Protein AF-A0A3N5MJ03-F1 (afdb_monomer)

Secondary structure (DSSP, 8-state):
------EEEEEE-TTS-EEEEETTS-EEEE-S-------

pLDDT: mean 94.12, std 8.63, range [51.19, 98.38]

Structure (mmCIF, N/CA/C/O backbone):
data_AF-A0A3N5MJ03-F1
#
_entry.id   AF-A0A3N5MJ03-F1
#
loop_
_atom_site.group_PDB
_atom_site.id
_atom_site.type_symbol
_atom_site.label_atom_id
_atom_site.label_alt_id
_atom_site.label_comp_id
_atom_site.label_asym_id
_atom_site.label_entity_id
_atom_site.label_seq_id
_atom_site.pdbx_PDB_ins_code
_atom_site.Cartn_x
_atom_site.Cartn_y
_atom_site.Cartn_z
_atom_site.occupancy
_atom_site.B_iso_or_equiv
_atom_site.auth_seq_id
_atom_site.auth_comp_id
_atom_site.auth_asym_id
_atom_site.auth_atom_id
_atom_site.pdbx_PDB_model_num
ATOM 1 N N . GLY A 1 1 ? -4.855 -0.273 18.882 1.00 51.19 1 GLY A N 1
ATOM 2 C CA . GLY A 1 1 ? -6.112 -0.335 18.109 1.00 51.19 1 GLY A CA 1
ATOM 3 C C . GLY A 1 1 ? -5.773 -0.612 16.661 1.00 51.19 1 GLY A C 1
ATOM 4 O O . GLY A 1 1 ? -4.729 -0.142 16.228 1.00 51.19 1 GLY A O 1
ATOM 5 N N . LYS A 1 2 ? -6.581 -1.404 15.944 1.00 69.62 2 LYS A N 1
ATOM 6 C CA . LYS A 1 2 ? -6.363 -1.719 14.519 1.00 69.62 2 LYS A CA 1
ATOM 7 C C . LYS A 1 2 ? -6.560 -0.417 13.723 1.00 69.62 2 LYS A C 1
ATOM 9 O O . LYS A 1 2 ? -7.687 0.031 13.540 1.00 69.62 2 LYS A O 1
ATOM 14 N N . GLU A 1 3 ? -5.466 0.258 13.385 1.00 86.94 3 GLU A N 1
ATOM 15 C CA . GLU A 1 3 ? -5.500 1.528 12.656 1.00 86.94 3 GLU A CA 1
ATOM 16 C C . GLU A 1 3 ? -5.846 1.245 11.189 1.00 86.94 3 GLU A C 1
ATOM 18 O O . GLU A 1 3 ? -5.218 0.400 10.556 1.00 86.94 3 GLU A O 1
ATOM 23 N N . THR A 1 4 ? -6.853 1.935 10.656 1.00 93.12 4 THR A N 1
ATOM 24 C CA . THR A 1 4 ? -7.171 1.912 9.224 1.00 93.12 4 THR A CA 1
ATOM 25 C C . THR A 1 4 ? -6.651 3.196 8.605 1.00 93.12 4 THR A C 1
ATOM 27 O O . THR A 1 4 ? -6.946 4.284 9.097 1.00 93.12 4 THR A O 1
ATOM 30 N N . VAL A 1 5 ? -5.884 3.071 7.526 1.00 94.38 5 VAL A N 1
ATOM 31 C CA . VAL A 1 5 ? -5.364 4.212 6.771 1.00 94.38 5 VAL A CA 1
ATOM 32 C C . VAL A 1 5 ? -5.813 4.135 5.324 1.00 94.38 5 VAL A C 1
ATOM 34 O O . VAL A 1 5 ? -6.015 3.054 4.776 1.00 94.38 5 VAL A O 1
ATOM 37 N N . SER A 1 6 ? -5.973 5.297 4.701 1.00 95.62 6 SER A N 1
ATOM 38 C CA . SER A 1 6 ? -6.422 5.405 3.316 1.00 95.62 6 SER A CA 1
ATOM 39 C C . SER A 1 6 ? -5.491 6.318 2.534 1.00 95.62 6 SER A C 1
ATOM 41 O O . SER A 1 6 ? -5.063 7.367 3.023 1.00 95.62 6 SER A O 1
ATOM 43 N N . GLY A 1 7 ? -5.186 5.917 1.308 1.00 95.94 7 GLY A N 1
ATOM 44 C CA . GLY A 1 7 ? -4.245 6.608 0.442 1.00 95.94 7 GLY A CA 1
ATOM 45 C C . GLY A 1 7 ? -4.205 5.984 -0.945 1.00 95.94 7 GLY A C 1
ATOM 46 O O . GLY A 1 7 ? -4.950 5.050 -1.236 1.00 95.94 7 GLY A O 1
ATOM 47 N N . LEU A 1 8 ? -3.330 6.518 -1.788 1.00 97.38 8 LEU A N 1
ATOM 48 C CA . LEU A 1 8 ? -3.044 5.963 -3.103 1.00 97.38 8 LEU A CA 1
ATOM 49 C C . LEU A 1 8 ? -1.982 4.870 -2.961 1.00 97.38 8 LEU A C 1
ATOM 51 O O . LEU A 1 8 ? -0.917 5.127 -2.397 1.00 97.38 8 LEU A O 1
ATOM 55 N N . ALA A 1 9 ? -2.268 3.671 -3.466 1.00 97.06 9 ALA A N 1
ATOM 56 C CA . ALA A 1 9 ? -1.254 2.637 -3.638 1.00 97.06 9 ALA A CA 1
ATOM 57 C C . ALA A 1 9 ? -0.331 3.060 -4.790 1.00 97.06 9 ALA A C 1
ATOM 59 O O . ALA A 1 9 ? -0.780 3.113 -5.933 1.00 97.06 9 ALA A O 1
ATOM 60 N N . GLU A 1 10 ? 0.911 3.441 -4.479 1.00 97.81 10 GLU A N 1
ATOM 61 C CA . GLU A 1 10 ? 1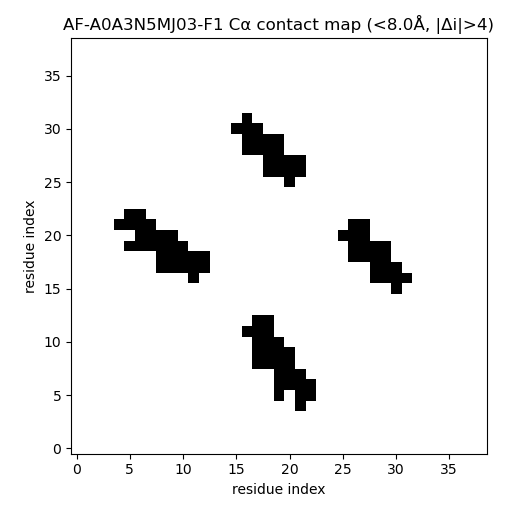.870 3.897 -5.494 1.00 97.81 10 GLU A CA 1
ATOM 62 C C . GLU A 1 10 ? 2.626 2.721 -6.116 1.00 97.81 10 GLU A C 1
ATOM 64 O O . GLU A 1 10 ? 2.748 2.671 -7.336 1.00 97.81 10 GLU A O 1
ATOM 69 N N . ASP A 1 11 ? 3.129 1.804 -5.285 1.00 98.12 11 ASP A N 1
ATOM 70 C CA . ASP A 1 11 ? 3.966 0.678 -5.713 1.00 98.12 11 ASP A CA 1
ATOM 71 C C . ASP A 1 11 ? 4.124 -0.369 -4.589 1.00 98.12 11 ASP A C 1
ATOM 73 O O . ASP A 1 11 ? 3.635 -0.175 -3.467 1.00 98.12 11 ASP A O 1
ATOM 77 N N . ILE A 1 12 ? 4.849 -1.451 -4.871 1.00 98.06 12 ILE A N 1
ATOM 78 C CA . ILE A 1 12 ? 5.374 -2.416 -3.902 1.00 98.06 12 ILE A CA 1
ATOM 79 C C . ILE A 1 12 ? 6.906 -2.359 -3.958 1.00 98.06 12 ILE A C 1
ATOM 81 O O . ILE A 1 12 ? 7.483 -2.481 -5.032 1.00 98.06 12 ILE A O 1
ATOM 85 N N . ASP A 1 13 ? 7.568 -2.173 -2.814 1.00 98.00 13 ASP A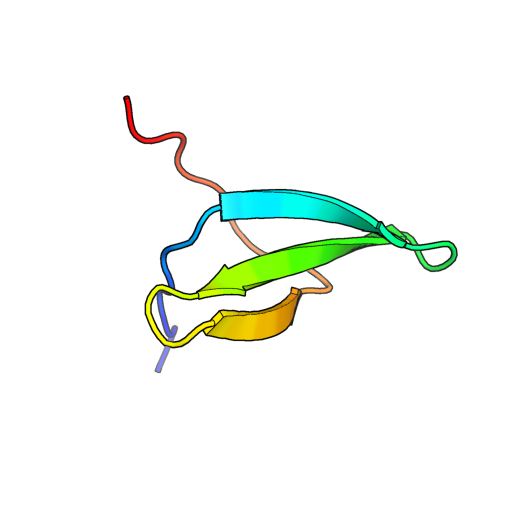 N 1
ATOM 86 C CA . ASP A 1 13 ? 9.035 -2.100 -2.779 1.00 98.00 13 ASP A CA 1
ATOM 87 C C . ASP A 1 13 ? 9.728 -3.472 -2.861 1.00 98.00 13 ASP A C 1
ATOM 89 O O . ASP A 1 13 ? 9.089 -4.523 -2.795 1.00 98.00 13 ASP A O 1
ATOM 93 N N . ASP A 1 14 ? 11.061 -3.464 -2.962 1.00 98.38 14 ASP A N 1
ATOM 94 C CA . ASP A 1 14 ? 11.891 -4.670 -3.126 1.00 98.38 14 ASP A CA 1
A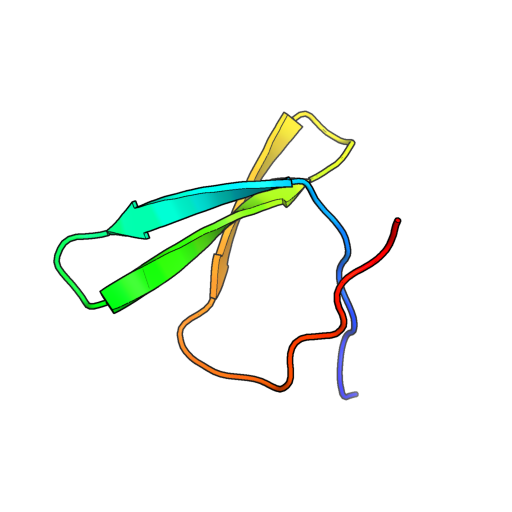TOM 95 C C . ASP A 1 14 ? 11.783 -5.678 -1.965 1.00 98.38 14 ASP A C 1
ATOM 97 O O . ASP A 1 14 ? 12.205 -6.826 -2.097 1.00 98.38 14 ASP A O 1
ATOM 101 N N . ASN A 1 15 ? 11.215 -5.275 -0.823 1.00 98.00 15 ASN A N 1
ATOM 102 C CA . ASN A 1 15 ? 10.957 -6.160 0.316 1.00 98.00 15 ASN A CA 1
ATOM 103 C C . ASN A 1 15 ? 9.509 -6.676 0.337 1.00 98.00 15 ASN A C 1
ATOM 105 O O . ASN A 1 15 ? 9.098 -7.317 1.306 1.00 98.00 15 ASN A O 1
ATOM 109 N N . GLY A 1 16 ? 8.717 -6.375 -0.694 1.00 97.75 16 GLY A N 1
ATOM 110 C CA . GLY A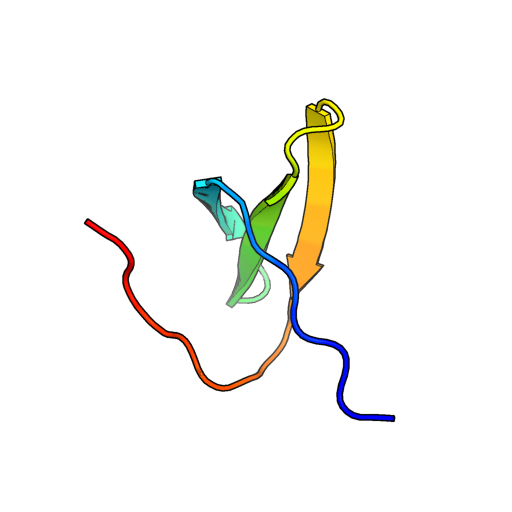 1 16 ? 7.309 -6.741 -0.783 1.00 97.75 16 GLY A CA 1
ATOM 111 C C . GLY A 1 16 ? 6.380 -5.848 0.044 1.00 97.75 16 GLY A C 1
ATOM 112 O O . GLY A 1 16 ? 5.248 -6.253 0.309 1.00 97.75 16 GLY A O 1
ATOM 113 N N . MET A 1 17 ? 6.817 -4.659 0.484 1.00 98.19 17 MET A N 1
ATOM 114 C CA . MET A 1 17 ? 5.963 -3.755 1.263 1.00 98.19 17 MET A CA 1
ATOM 115 C C . MET A 1 17 ? 5.164 -2.812 0.366 1.00 98.19 17 MET A C 1
ATOM 117 O O . MET A 1 17 ? 5.701 -2.203 -0.557 1.00 98.19 17 MET A O 1
ATOM 121 N N . LEU A 1 18 ? 3.889 -2.606 0.701 1.00 97.75 18 LEU A N 1
ATOM 122 C CA . LEU A 1 18 ? 3.040 -1.638 0.010 1.00 97.75 18 LEU A CA 1
ATOM 123 C C . LEU A 1 18 ? 3.485 -0.206 0.335 1.00 97.75 18 LEU A C 1
ATOM 125 O O . LEU A 1 18 ? 3.502 0.192 1.506 1.00 97.75 18 LEU A O 1
ATOM 129 N N . ILE A 1 19 ? 3.763 0.589 -0.701 1.00 98.19 19 ILE A N 1
ATOM 130 C CA . ILE A 1 19 ? 3.984 2.033 -0.599 1.00 98.19 19 ILE A CA 1
ATOM 131 C C . ILE A 1 19 ? 2.637 2.748 -0.745 1.00 98.19 19 ILE A C 1
ATOM 133 O O . ILE A 1 19 ? 2.078 2.859 -1.837 1.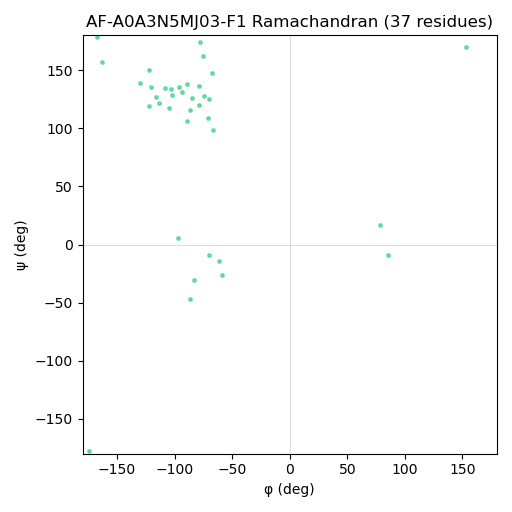00 98.19 19 ILE A O 1
ATOM 137 N 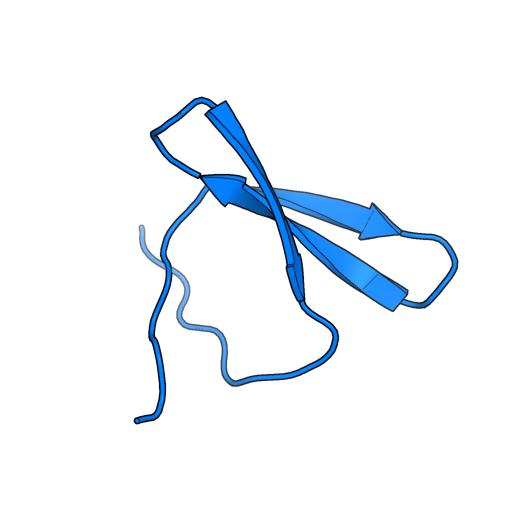N . LEU A 1 20 ? 2.120 3.267 0.371 1.00 97.75 20 LEU A N 1
ATOM 138 C CA . LEU A 1 20 ? 0.867 4.016 0.416 1.00 97.75 20 LEU A CA 1
ATOM 139 C C . LEU A 1 20 ? 1.144 5.515 0.573 1.00 97.75 20 LEU A C 1
ATOM 141 O O . LEU A 1 20 ? 1.673 5.955 1.600 1.00 97.75 20 LEU A O 1
ATOM 145 N N . LYS A 1 21 ? 0.739 6.319 -0.412 1.00 98.12 21 LYS A N 1
ATOM 146 C CA . LYS A 1 21 ? 0.769 7.781 -0.315 1.00 98.12 21 LYS A CA 1
ATOM 147 C C . LYS A 1 21 ? -0.502 8.301 0.340 1.00 98.12 21 LYS A C 1
ATOM 149 O O . LYS A 1 21 ? -1.604 8.184 -0.196 1.00 98.12 21 LYS A O 1
ATOM 154 N N . LEU A 1 22 ? -0.337 8.902 1.510 1.00 96.94 22 LEU A N 1
ATOM 155 C CA . LEU A 1 22 ? -1.413 9.506 2.285 1.00 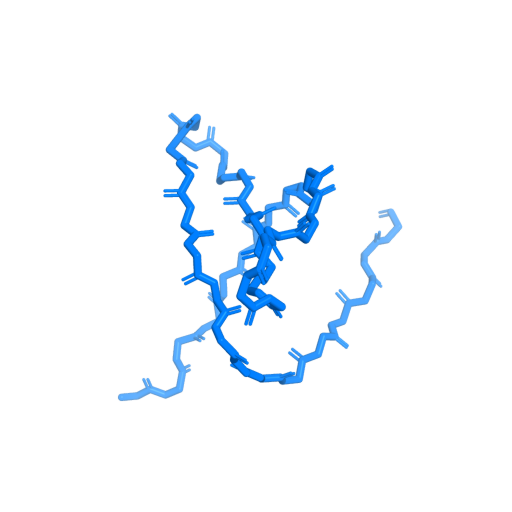96.94 22 LEU A CA 1
ATOM 156 C C . LEU A 1 22 ? -1.842 10.844 1.673 1.00 96.94 22 LEU A C 1
ATOM 158 O O . LEU A 1 22 ? -1.089 11.486 0.939 1.00 96.94 22 LEU A O 1
ATOM 162 N N . ARG A 1 23 ? -3.033 11.327 2.048 1.00 95.12 23 ARG A N 1
ATOM 163 C CA . ARG A 1 23 ? -3.526 12.655 1.628 1.00 95.12 23 ARG A CA 1
ATOM 164 C C . ARG A 1 23 ? -2.616 13.810 2.054 1.00 95.12 23 ARG A C 1
ATOM 166 O O . ARG A 1 23 ? -2.597 14.835 1.388 1.00 95.12 23 ARG A O 1
ATOM 173 N N . SER A 1 24 ? -1.843 13.635 3.125 1.00 96.19 24 SER A N 1
ATOM 174 C CA . SER A 1 24 ? -0.826 14.600 3.561 1.00 96.19 24 SER A CA 1
ATOM 175 C C . SER A 1 24 ? 0.389 14.681 2.627 1.00 96.19 24 SER A C 1
ATOM 177 O O . SER A 1 24 ? 1.247 15.532 2.826 1.00 96.19 24 SER A O 1
ATOM 179 N N . GLY A 1 25 ? 0.505 13.782 1.644 1.00 96.50 25 GLY A N 1
ATOM 180 C CA . GLY A 1 25 ? 1.684 13.632 0.789 1.00 96.50 25 GLY A CA 1
ATOM 181 C C . 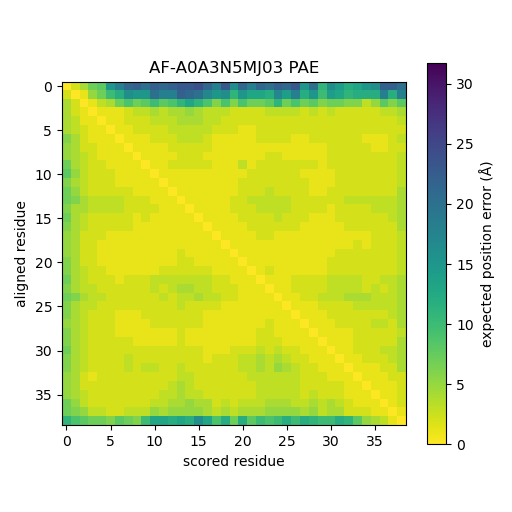GLY A 1 25 ? 2.776 12.742 1.391 1.00 96.50 25 GLY A C 1
ATOM 182 O O . GLY A 1 25 ? 3.706 12.367 0.679 1.00 96.50 25 GLY A O 1
ATOM 183 N N . LEU A 1 26 ? 2.653 12.358 2.667 1.00 97.75 26 LEU A N 1
ATOM 184 C CA . LEU A 1 26 ? 3.559 11.405 3.305 1.00 97.75 26 LEU A CA 1
ATOM 185 C C . LEU A 1 26 ? 3.392 10.005 2.712 1.00 97.75 26 LEU A C 1
ATOM 187 O O . LEU A 1 26 ? 2.289 9.590 2.353 1.00 97.75 26 LEU A O 1
ATOM 191 N N . ARG A 1 27 ? 4.495 9.259 2.677 1.00 97.69 27 ARG A N 1
ATOM 192 C CA . ARG A 1 27 ? 4.514 7.849 2.287 1.00 97.69 27 ARG A CA 1
ATOM 193 C C . ARG A 1 27 ? 4.624 6.974 3.517 1.00 97.69 27 ARG A C 1
ATOM 195 O O . ARG A 1 27 ? 5.465 7.219 4.382 1.00 97.69 27 ARG A O 1
ATOM 202 N N . ARG A 1 28 ? 3.798 5.938 3.570 1.00 96.50 28 ARG A N 1
ATOM 203 C CA . ARG A 1 28 ? 3.831 4.913 4.609 1.00 96.50 28 ARG A CA 1
ATOM 204 C C . ARG A 1 28 ? 4.082 3.561 3.954 1.00 96.50 28 ARG A C 1
ATOM 206 O O . ARG A 1 28 ? 3.473 3.256 2.935 1.00 96.50 28 ARG A O 1
ATOM 213 N N . ARG A 1 29 ? 4.975 2.770 4.550 1.00 97.56 29 ARG A N 1
ATOM 214 C CA . ARG A 1 29 ? 5.216 1.378 4.154 1.00 97.56 29 ARG A CA 1
ATOM 215 C C . ARG A 1 29 ? 4.357 0.464 5.012 1.00 97.56 29 ARG A C 1
ATOM 217 O O . ARG A 1 29 ? 4.322 0.632 6.232 1.00 97.56 29 ARG A O 1
ATOM 224 N N . ILE A 1 30 ? 3.647 -0.458 4.377 1.00 96.56 30 ILE A N 1
ATOM 225 C CA . ILE A 1 30 ? 2.760 -1.410 5.047 1.00 96.56 30 ILE A CA 1
ATOM 226 C C . ILE A 1 30 ? 3.226 -2.813 4.678 1.00 96.56 30 ILE A C 1
ATOM 228 O O . ILE A 1 30 ? 3.243 -3.175 3.506 1.00 96.56 30 ILE A O 1
ATOM 232 N N . SER A 1 31 ? 3.618 -3.590 5.685 1.00 96.69 31 SER A N 1
ATOM 233 C CA . SER A 1 31 ? 4.122 -4.952 5.494 1.00 96.69 31 SER A CA 1
ATOM 234 C C . SER A 1 31 ? 3.011 -5.997 5.381 1.00 96.69 31 SER A C 1
ATOM 236 O O . SER A 1 31 ? 3.198 -7.015 4.728 1.00 96.69 31 SER A O 1
ATOM 238 N N . SER A 1 32 ? 1.864 -5.782 6.033 1.00 95.44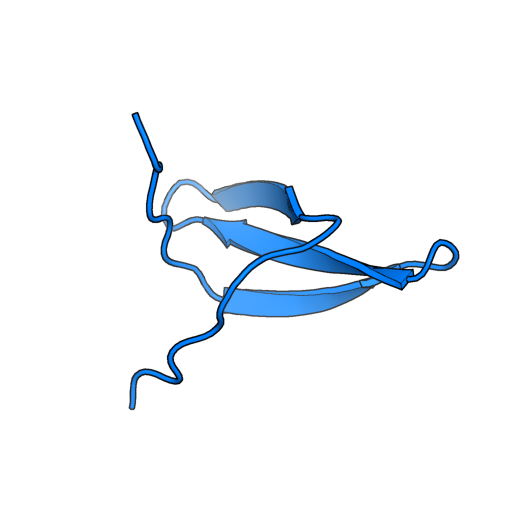 32 SER A N 1
ATOM 239 C CA . SER A 1 32 ? 0.722 -6.703 5.992 1.00 95.44 32 SER A CA 1
ATOM 240 C C . SER A 1 32 ? -0.569 -6.036 6.469 1.00 95.44 32 SER A C 1
ATOM 242 O O . SER A 1 32 ? -0.538 -5.053 7.215 1.00 95.44 32 SER A O 1
ATOM 244 N N . GLY A 1 33 ? -1.708 -6.582 6.043 1.00 93.94 33 GLY A N 1
ATOM 245 C CA . GLY A 1 33 ? -3.038 -6.142 6.454 1.00 93.94 33 GLY A CA 1
ATOM 246 C C . GLY A 1 33 ? -4.100 -6.431 5.398 1.00 93.94 33 GLY A C 1
ATOM 247 O O . GLY A 1 33 ? -3.789 -6.792 4.265 1.00 93.94 33 GLY A O 1
ATOM 248 N N . ASP A 1 34 ? -5.358 -6.249 5.784 1.00 95.38 34 ASP A N 1
ATOM 249 C CA . ASP A 1 34 ? -6.497 -6.386 4.879 1.00 95.38 34 ASP A CA 1
ATOM 250 C C . ASP A 1 34 ? -6.623 -5.123 4.011 1.00 95.38 34 ASP A C 1
ATOM 252 O O . ASP A 1 34 ? -6.529 -4.003 4.520 1.00 95.38 34 ASP A O 1
ATOM 256 N N . ILE A 1 35 ? -6.863 -5.290 2.708 1.00 94.88 35 ILE A N 1
ATOM 257 C CA . ILE A 1 35 ? -7.041 -4.176 1.767 1.00 94.88 35 ILE A CA 1
ATOM 258 C C . ILE A 1 35 ? -8.508 -4.088 1.350 1.00 94.88 35 ILE A C 1
ATOM 260 O O . ILE A 1 35 ? -9.133 -5.080 0.985 1.00 94.88 35 ILE A O 1
ATOM 264 N N . THR A 1 36 ? -9.050 -2.871 1.357 1.00 95.94 36 THR A N 1
ATOM 265 C CA . THR A 1 36 ? -10.334 -2.547 0.726 1.00 95.94 36 THR A CA 1
ATOM 266 C C . THR A 1 36 ? -10.082 -1.597 -0.440 1.00 95.94 36 THR A C 1
ATOM 268 O O . THR A 1 36 ? -9.531 -0.515 -0.243 1.00 95.94 36 THR A O 1
ATOM 271 N N . HIS A 1 37 ? -10.477 -1.986 -1.655 1.00 94.56 37 HIS A N 1
ATOM 272 C CA . HIS A 1 37 ? -10.411 -1.106 -2.823 1.00 94.56 37 HIS A CA 1
ATOM 273 C C . HIS A 1 37 ? -11.579 -0.119 -2.802 1.00 94.56 37 HIS A C 1
ATOM 275 O O . HIS A 1 37 ? -12.743 -0.518 -2.827 1.00 94.56 37 HIS A O 1
ATOM 281 N N . LEU A 1 38 ? -11.254 1.170 -2.767 1.00 92.19 38 LEU A N 1
ATOM 282 C CA . LEU A 1 38 ? -12.214 2.265 -2.868 1.00 92.19 38 LEU A CA 1
ATOM 283 C C . LEU A 1 38 ? -12.267 2.728 -4.333 1.00 92.19 38 LEU A C 1
ATOM 285 O O . LEU A 1 38 ? -11.218 2.826 -4.970 1.00 92.19 38 LEU A O 1
ATOM 289 N N . ARG A 1 39 ? -13.473 2.948 -4.868 1.00 83.50 39 ARG A N 1
ATOM 290 C CA . ARG A 1 39 ? -13.696 3.489 -6.221 1.00 83.50 39 ARG A CA 1
ATOM 291 C C . ARG A 1 39 ? -13.702 5.010 -6.218 1.00 83.50 39 ARG A C 1
ATOM 293 O O . ARG A 1 39 ? -14.139 5.581 -5.194 1.00 83.50 39 ARG A O 1
#

Foldseek 3Di:
DPDDADADQDDQDPVRWTWGQHPVRDTDTHPDDDDDDDD

Solvent-accessible surface area (backbone atoms only — not comparable to full-atom values): 2758 Å² total; per-residue (Å²): 128,94,80,86,84,72,60,48,78,74,52,67,48,100,86,67,25,38,35,31,34,32,90,87,69,50,76,44,78,43,80,79,80,91,84,81,91,81,133

Mean predicted aligned error: 3.02 Å

Radius of gyration: 10.05 Å; Cα contacts (8 Å, |Δi|>4): 48; chains: 1; bounding box: 26×21×24 Å

Sequence (39 aa):
GKETVSGLAEDIDDNGMLILKLRSGLRRRISSGDITHLR

Nearest PDB structures (foldseek):
  2e41-assembly1_B  TM=9.584E-01  e=4.330E-02  Pyrococcus horikoshii OT3
  2e10-assembly1_A  TM=8.900E-01  e=2.551E-02  Pyrococcus horikoshii OT3
  2hni-assembly1_B  TM=9.288E-01  e=4.942E-02  Pyrococcus horikoshii OT3
  2e10-assembly1_B  TM=9.078E-01  e=4.330E-02  Pyrococcus horikoshii OT3
  1wq7-assembly1_B  TM=7.942E-01  e=3.324E-02  Pyrococcus horikoshii OT3